Protein AF-B2BHR7-F1 (afdb_monomer_lite)

Structure (mmCIF, N/CA/C/O backbone):
data_AF-B2BHR7-F1
#
_entry.id   AF-B2BHR7-F1
#
loop_
_atom_site.group_PDB
_atom_site.id
_atom_site.type_symbol
_atom_site.label_atom_id
_atom_site.label_alt_id
_atom_site.label_comp_id
_atom_site.label_asym_id
_atom_site.label_entity_id
_atom_site.label_seq_id
_atom_site.pdbx_PDB_ins_code
_atom_site.Cartn_x
_atom_site.Cartn_y
_atom_site.Cartn_z
_atom_site.occupancy
_atom_site.B_iso_or_equiv
_atom_site.auth_seq_id
_atom_site.auth_comp_id
_atom_site.auth_asym_id
_atom_site.auth_atom_id
_atom_site.pdbx_PDB_model_num
ATOM 1 N N . LEU A 1 1 ? -4.087 -12.056 -9.861 1.00 47.03 1 LEU A N 1
ATOM 2 C CA . LEU A 1 1 ? -3.897 -12.159 -8.400 1.00 47.03 1 LEU A CA 1
ATOM 3 C C . LEU A 1 1 ? -4.297 -10.794 -7.827 1.00 47.03 1 LEU A C 1
ATOM 5 O O . LEU A 1 1 ? -3.464 -9.912 -7.871 1.00 47.03 1 LEU A O 1
ATOM 9 N N . ASP A 1 2 ? -5.519 -10.389 -7.489 1.00 55.88 2 ASP A N 1
ATOM 10 C CA . ASP A 1 2 ? -6.848 -10.962 -7.266 1.00 55.88 2 ASP A CA 1
ATOM 11 C C . ASP A 1 2 ? -7.857 -10.156 -8.099 1.00 55.88 2 ASP A C 1
ATOM 13 O O . ASP A 1 2 ? -8.160 -9.011 -7.776 1.00 55.88 2 ASP A O 1
ATOM 17 N N . VAL A 1 3 ? -8.343 -10.706 -9.213 1.00 59.25 3 VAL A N 1
ATOM 18 C CA . VAL A 1 3 ? -9.302 -9.987 -10.085 1.00 59.25 3 VAL A CA 1
ATOM 19 C C . VAL A 1 3 ? -10.708 -10.576 -9.979 1.00 59.25 3 VAL A C 1
ATOM 21 O O . VAL A 1 3 ? -11.684 -9.929 -10.350 1.00 59.25 3 VAL A O 1
ATOM 24 N N . ASN A 1 4 ? -10.809 -11.792 -9.442 1.00 68.88 4 ASN A N 1
ATOM 25 C CA . ASN A 1 4 ? -12.054 -12.533 -9.347 1.00 68.88 4 ASN A CA 1
ATOM 26 C C . ASN A 1 4 ? -12.596 -12.453 -7.916 1.00 68.88 4 ASN A C 1
ATOM 28 O O . ASN A 1 4 ? -11.807 -12.566 -6.974 1.00 68.88 4 ASN A O 1
ATOM 32 N N . PRO A 1 5 ? -13.917 -12.281 -7.740 1.00 75.25 5 PRO A N 1
ATOM 33 C CA . PRO A 1 5 ? -14.546 -12.370 -6.431 1.00 75.25 5 PRO A CA 1
ATOM 34 C C . PRO A 1 5 ? -14.225 -13.709 -5.768 1.00 75.25 5 PRO A C 1
ATOM 36 O O . PRO A 1 5 ? -14.160 -14.742 -6.440 1.00 75.25 5 PRO A O 1
ATOM 39 N N . ILE A 1 6 ? -14.049 -13.695 -4.449 1.00 81.25 6 ILE A N 1
ATOM 40 C CA . ILE A 1 6 ? -13.883 -14.934 -3.692 1.00 81.25 6 ILE A CA 1
ATOM 41 C C . ILE A 1 6 ? -15.196 -15.732 -3.746 1.00 81.25 6 ILE A C 1
ATOM 43 O O . ILE A 1 6 ? -16.275 -15.171 -3.556 1.00 81.25 6 ILE A O 1
ATOM 47 N N . VAL A 1 7 ? -15.114 -17.035 -4.017 1.00 83.44 7 VAL A N 1
ATOM 48 C CA . VAL A 1 7 ? -16.256 -17.957 -3.916 1.00 83.44 7 VAL A CA 1
ATOM 49 C C . VAL A 1 7 ? -16.060 -18.753 -2.634 1.00 83.44 7 VAL A C 1
ATOM 51 O O . VAL A 1 7 ? -15.109 -19.522 -2.523 1.00 83.44 7 VAL A O 1
ATOM 54 N N . THR A 1 8 ? -16.911 -18.517 -1.638 1.00 84.19 8 THR A N 1
ATOM 55 C CA . THR A 1 8 ? -16.802 -19.132 -0.311 1.00 84.19 8 THR A CA 1
ATOM 56 C C . THR A 1 8 ? -18.184 -19.340 0.295 1.00 84.19 8 THR A C 1
ATOM 58 O O . THR A 1 8 ? -19.060 -18.493 0.143 1.00 84.19 8 THR A O 1
ATOM 61 N N . GLU A 1 9 ? -18.366 -20.456 1.000 1.00 86.31 9 GLU A N 1
ATOM 62 C CA . GLU A 1 9 ? -19.568 -20.739 1.801 1.00 86.31 9 GLU A CA 1
ATOM 63 C C . GLU A 1 9 ? -19.462 -20.159 3.226 1.00 86.31 9 GLU A C 1
ATOM 65 O O . GLU A 1 9 ? -20.433 -20.149 3.981 1.00 86.31 9 GLU A O 1
ATOM 70 N N . ASN A 1 10 ? -18.282 -19.652 3.606 1.00 86.69 10 ASN A N 1
ATOM 71 C CA . ASN A 1 10 ? -18.055 -19.056 4.919 1.00 86.69 10 ASN A CA 1
ATOM 72 C C . ASN A 1 10 ? -18.768 -17.704 5.042 1.00 86.69 10 ASN A C 1
ATOM 74 O O . ASN A 1 10 ? -18.377 -16.725 4.407 1.00 86.69 10 ASN A O 1
ATOM 78 N N . TYR A 1 11 ? -19.763 -17.639 5.925 1.00 83.88 11 TYR A N 1
ATOM 79 C CA . TYR A 1 11 ? -20.589 -16.450 6.164 1.00 83.88 11 TYR A CA 1
ATOM 80 C C . TYR A 1 11 ? -19.830 -15.260 6.779 1.00 83.88 11 TYR A C 1
ATOM 82 O O . TYR A 1 11 ? -20.336 -14.143 6.784 1.00 83.88 11 TYR A O 1
ATOM 90 N N . ASN A 1 12 ? -18.630 -15.484 7.320 1.00 89.38 12 ASN A N 1
ATOM 91 C CA . ASN A 1 12 ? -17.793 -14.466 7.957 1.00 89.38 12 ASN A CA 1
ATOM 92 C C . ASN A 1 12 ? -16.709 -13.895 7.024 1.00 89.38 12 ASN A C 1
ATOM 94 O O . ASN A 1 12 ? -15.777 -13.246 7.497 1.00 89.38 12 ASN A O 1
ATOM 98 N N . ILE A 1 13 ? -16.807 -14.145 5.715 1.00 91.56 13 ILE A N 1
ATOM 99 C CA . ILE A 1 13 ? -15.904 -13.599 4.700 1.00 91.56 13 ILE A CA 1
ATOM 100 C C . ILE A 1 13 ? -16.726 -12.764 3.722 1.00 91.56 13 ILE A C 1
ATOM 102 O O . ILE A 1 13 ? -17.654 -13.266 3.095 1.00 91.56 13 ILE A O 1
ATOM 106 N N . VAL A 1 14 ? -16.350 -11.496 3.556 1.00 91.44 14 VAL A N 1
ATOM 107 C CA . VAL A 1 14 ? -16.999 -10.577 2.614 1.00 91.44 14 VAL A CA 1
ATOM 108 C C . VAL A 1 14 ? -15.952 -9.986 1.681 1.00 91.44 14 VAL A C 1
ATOM 110 O O . VAL A 1 14 ? -14.854 -9.624 2.104 1.00 91.44 14 VAL A O 1
ATOM 113 N N . TYR A 1 15 ? -16.292 -9.899 0.397 1.00 92.50 15 TYR A N 1
ATOM 114 C CA . TYR A 1 15 ? -15.437 -9.333 -0.639 1.00 92.50 15 TYR A CA 1
ATOM 115 C C . TYR A 1 15 ? -15.931 -7.948 -1.058 1.00 92.50 15 TYR A C 1
ATOM 117 O O . TYR A 1 15 ? -17.096 -7.773 -1.417 1.00 92.50 15 TYR A O 1
ATOM 125 N N . TYR A 1 16 ? -15.006 -6.991 -1.104 1.00 93.31 16 TYR A N 1
ATOM 126 C CA . TYR A 1 16 ? -15.237 -5.655 -1.641 1.00 93.31 16 TYR A CA 1
ATOM 127 C C . TYR A 1 16 ? -14.244 -5.405 -2.771 1.00 93.31 16 TYR A C 1
ATOM 129 O O . TYR A 1 16 ? -13.030 -5.415 -2.562 1.00 93.31 16 TYR A O 1
ATOM 137 N N . LYS A 1 17 ? -14.752 -5.175 -3.983 1.00 93.69 17 LY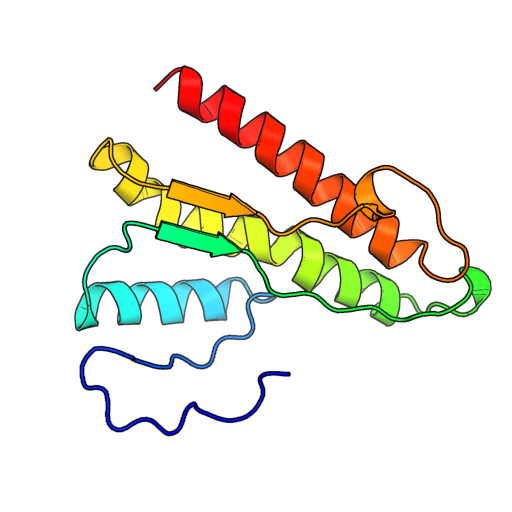S A N 1
ATOM 138 C CA . LYS A 1 17 ? -13.912 -4.771 -5.112 1.00 93.69 17 LYS A CA 1
ATOM 139 C C . LYS A 1 17 ? -13.381 -3.357 -4.861 1.00 93.69 17 LYS A C 1
ATOM 141 O O . LYS A 1 17 ? -14.181 -2.443 -4.688 1.00 93.69 17 LYS A O 1
ATOM 146 N N . CYS A 1 18 ? -12.060 -3.194 -4.872 1.00 95.31 18 CYS A N 1
ATOM 147 C CA . CYS A 1 18 ? -11.389 -1.919 -4.631 1.00 95.31 18 CYS A CA 1
ATOM 148 C C . CYS A 1 18 ? -10.062 -1.858 -5.394 1.00 95.31 18 CYS A C 1
ATOM 150 O O . CYS A 1 18 ? -9.190 -2.699 -5.166 1.00 95.31 18 CYS A O 1
ATOM 152 N N . ASP A 1 19 ? -9.865 -0.849 -6.242 1.00 96.50 19 ASP A N 1
ATOM 153 C CA . ASP A 1 19 ? -8.520 -0.450 -6.656 1.00 96.50 19 ASP A CA 1
ATOM 154 C C . ASP A 1 19 ? -7.909 0.452 -5.582 1.00 96.50 19 ASP A C 1
ATOM 156 O O . ASP A 1 19 ? -8.186 1.647 -5.501 1.00 96.50 19 ASP A O 1
ATOM 160 N N . VAL A 1 20 ? -7.060 -0.132 -4.738 1.00 97.31 20 VAL A N 1
ATOM 161 C CA . VAL A 1 20 ? -6.458 0.572 -3.598 1.00 97.31 20 VAL A CA 1
ATOM 162 C C . VAL A 1 20 ? -5.499 1.695 -3.996 1.00 97.31 20 VAL A C 1
ATOM 164 O O . VAL A 1 20 ? -5.120 2.481 -3.135 1.00 97.31 20 VAL A O 1
ATOM 167 N N . SER A 1 21 ? -5.109 1.806 -5.273 1.00 97.81 21 SER A N 1
ATOM 168 C CA . SER A 1 21 ? -4.323 2.958 -5.739 1.00 97.81 21 SER A CA 1
ATOM 169 C C . SER A 1 21 ? -5.134 4.244 -5.865 1.00 97.81 21 SER A C 1
ATOM 171 O O . SER A 1 21 ? -4.550 5.329 -5.921 1.00 97.81 21 SER A O 1
ATOM 173 N N . LYS A 1 22 ? -6.466 4.142 -5.873 1.00 98.25 22 LYS A N 1
ATOM 174 C CA . LYS A 1 22 ? -7.372 5.280 -5.998 1.00 98.25 22 LYS A CA 1
ATOM 175 C C . LYS A 1 22 ? -7.989 5.609 -4.651 1.00 98.25 22 LYS A C 1
ATOM 177 O O . LYS A 1 22 ? -8.701 4.795 -4.065 1.00 98.25 22 LYS A O 1
ATOM 182 N N . TRP A 1 23 ? -7.741 6.827 -4.184 1.00 98.19 23 TRP A N 1
ATOM 183 C CA . TRP A 1 23 ? -8.262 7.314 -2.910 1.00 98.19 23 TRP A CA 1
ATOM 184 C C . TRP A 1 23 ? -9.792 7.207 -2.835 1.00 98.19 23 TRP A C 1
ATOM 186 O O . TRP A 1 23 ? -10.333 6.733 -1.840 1.00 98.19 23 TRP A O 1
ATOM 196 N N . GLU A 1 24 ? -10.484 7.583 -3.908 1.00 98.44 24 GLU A N 1
ATOM 197 C CA . GLU A 1 24 ? -11.944 7.629 -3.966 1.00 98.44 24 GLU A CA 1
ATOM 198 C C . GLU A 1 24 ? -12.568 6.230 -3.848 1.00 98.44 24 GLU A C 1
ATOM 200 O O . GLU A 1 24 ? -13.605 6.067 -3.204 1.00 98.44 24 GLU A O 1
ATOM 205 N N . GLU A 1 25 ? -11.930 5.204 -4.426 1.00 98.31 25 GLU A N 1
ATOM 206 C CA . GLU A 1 25 ? -12.394 3.817 -4.294 1.00 98.31 25 GLU A CA 1
ATOM 207 C C . GLU A 1 25 ? -12.175 3.290 -2.868 1.00 98.31 25 GLU A C 1
ATOM 209 O O . GLU A 1 25 ? -13.073 2.658 -2.308 1.00 98.31 25 GLU A O 1
ATOM 214 N N . VAL A 1 26 ? -11.025 3.598 -2.252 1.00 98.62 26 VAL A N 1
ATOM 215 C CA . VAL A 1 26 ? -10.734 3.222 -0.857 1.00 98.62 26 VAL A CA 1
ATOM 216 C C . VAL A 1 26 ? -11.728 3.873 0.101 1.00 98.62 26 VAL A C 1
ATOM 218 O O . VAL A 1 26 ? -12.253 3.197 0.984 1.00 98.62 26 VAL A O 1
ATOM 221 N N . GLU A 1 27 ? -12.030 5.159 -0.082 1.00 98.38 27 GLU A N 1
ATOM 222 C CA . GLU A 1 27 ? -12.998 5.872 0.752 1.00 98.38 27 GLU A CA 1
ATOM 223 C C . GLU A 1 27 ? -14.411 5.276 0.616 1.00 98.38 27 GLU A C 1
ATOM 225 O O . GLU A 1 27 ? -15.093 5.036 1.615 1.00 98.38 27 GLU A O 1
ATOM 230 N N . ALA A 1 28 ? -14.849 4.982 -0.612 1.00 98.31 28 ALA A N 1
ATOM 231 C CA . ALA A 1 28 ? -16.157 4.379 -0.858 1.00 98.31 28 ALA A CA 1
ATOM 232 C C . ALA A 1 28 ? -16.278 2.980 -0.228 1.00 98.31 28 ALA A C 1
ATOM 234 O O . ALA A 1 28 ? -17.293 2.659 0.394 1.00 98.31 28 ALA A O 1
ATOM 235 N N . VAL A 1 29 ? -15.239 2.150 -0.354 1.00 98.06 29 VAL A N 1
ATOM 236 C CA . VAL A 1 29 ? -15.212 0.802 0.230 1.00 98.06 29 VAL A CA 1
ATOM 237 C C . VAL A 1 29 ? -15.108 0.850 1.752 1.00 98.06 29 VAL A C 1
ATOM 239 O O . VAL A 1 29 ? -15.764 0.056 2.422 1.00 98.06 29 VAL A O 1
ATOM 242 N N . GLN A 1 30 ? -14.365 1.802 2.319 1.00 98.31 30 GLN A N 1
ATOM 243 C CA . GLN A 1 30 ? -14.299 1.995 3.767 1.00 98.31 30 GLN A CA 1
ATOM 244 C C . GLN A 1 30 ? -15.676 2.268 4.370 1.00 98.31 30 GLN A C 1
ATOM 246 O O . GLN A 1 30 ? -16.019 1.643 5.375 1.00 98.31 30 GLN A O 1
ATOM 251 N N . LYS A 1 31 ? -16.461 3.169 3.764 1.00 98.44 31 LYS A N 1
ATOM 252 C CA . LYS A 1 31 ? -17.822 3.490 4.227 1.00 98.44 31 LYS A CA 1
ATOM 253 C C . LYS A 1 31 ? -18.685 2.232 4.282 1.00 98.44 31 LYS A C 1
ATOM 255 O O . LYS A 1 31 ? -19.233 1.914 5.331 1.00 98.44 31 LYS A O 1
ATOM 260 N N . ARG A 1 32 ? -18.680 1.456 3.196 1.00 98.12 32 ARG A N 1
ATOM 261 C CA . ARG A 1 32 ? -19.414 0.188 3.112 1.00 98.12 32 ARG A CA 1
ATOM 262 C C . ARG A 1 32 ? -18.963 -0.843 4.141 1.00 98.12 32 ARG A C 1
ATOM 264 O O . ARG A 1 32 ? -19.801 -1.427 4.811 1.00 98.12 32 ARG A O 1
ATOM 271 N N . ILE A 1 33 ? -17.654 -1.044 4.304 1.00 97.81 33 ILE A N 1
ATOM 272 C CA . ILE A 1 33 ? -17.121 -1.982 5.304 1.00 97.81 33 ILE A CA 1
ATOM 273 C C . ILE A 1 33 ? -17.593 -1.592 6.705 1.00 97.81 33 ILE A C 1
ATOM 275 O O . ILE A 1 33 ? -18.027 -2.455 7.459 1.00 97.81 33 ILE A O 1
ATOM 279 N N . VAL A 1 34 ? -17.531 -0.306 7.052 1.00 97.81 34 VAL A N 1
ATOM 280 C CA . VAL A 1 34 ? -17.947 0.163 8.380 1.00 97.81 34 VAL A CA 1
ATOM 281 C C . VAL A 1 34 ? -19.452 0.018 8.590 1.00 97.81 34 VAL A C 1
ATOM 283 O O . VAL A 1 34 ? -19.866 -0.386 9.672 1.00 97.81 34 VAL A O 1
ATOM 286 N N . GLU A 1 35 ? -20.262 0.301 7.573 1.00 97.56 35 GLU A N 1
ATOM 287 C CA . GLU A 1 35 ? -21.717 0.123 7.628 1.00 97.56 35 GLU A CA 1
ATOM 288 C C . GLU A 1 35 ? -22.123 -1.353 7.758 1.00 97.56 35 GLU A C 1
ATOM 290 O O . GLU A 1 35 ? -23.005 -1.681 8.548 1.00 97.56 35 GLU A O 1
ATOM 295 N N . GLU A 1 36 ? -21.480 -2.243 7.000 1.00 95.94 36 GLU A N 1
ATOM 296 C CA . GLU A 1 36 ? -21.858 -3.658 6.903 1.00 95.94 36 GLU A CA 1
ATOM 297 C C . GLU A 1 36 ? -21.229 -4.521 8.017 1.00 95.94 36 GLU A C 1
ATOM 299 O O . GLU A 1 36 ? -21.856 -5.467 8.493 1.00 95.94 36 GLU A O 1
ATOM 304 N N . LEU A 1 37 ? -19.995 -4.214 8.441 1.00 95.94 37 LEU A N 1
ATOM 305 C CA . LEU A 1 37 ? -19.178 -5.062 9.328 1.00 95.94 37 LEU A CA 1
ATOM 306 C C . LEU A 1 37 ? -18.639 -4.339 10.571 1.00 95.94 37 LEU A C 1
ATOM 308 O O . LEU A 1 37 ? -18.091 -4.985 11.466 1.00 95.94 37 LEU A O 1
ATOM 312 N N . GLY A 1 38 ? -18.775 -3.015 10.641 1.00 96.50 38 GLY A N 1
ATOM 313 C CA . GLY A 1 38 ? -18.137 -2.197 11.666 1.00 96.50 38 GLY A CA 1
ATOM 314 C C . GLY A 1 38 ? -16.665 -1.897 11.371 1.00 96.50 38 GLY A C 1
ATOM 315 O O . GLY A 1 38 ? -16.130 -2.152 10.289 1.00 96.50 38 GLY A O 1
ATOM 316 N N . HIS A 1 39 ? -15.990 -1.292 12.346 1.00 97.56 39 HIS A N 1
ATOM 317 C CA . HIS A 1 39 ? -14.613 -0.845 12.168 1.00 97.56 39 H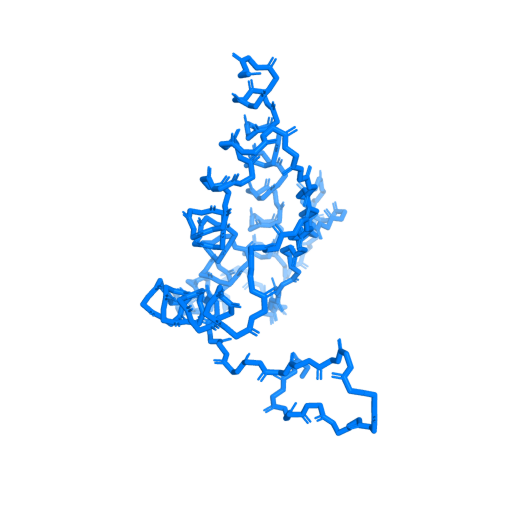IS A CA 1
ATOM 318 C C . HIS A 1 39 ? -13.612 -2.007 12.258 1.00 97.56 39 HIS A C 1
ATOM 320 O O . HIS A 1 39 ? -13.638 -2.757 13.237 1.00 97.56 39 HIS A O 1
ATOM 326 N N . PRO A 1 40 ? -12.688 -2.144 11.286 1.00 96.75 40 PRO A N 1
ATOM 327 C CA . PRO A 1 40 ? -11.652 -3.166 11.343 1.00 96.75 40 PRO A CA 1
ATOM 328 C C . PRO A 1 40 ? -10.741 -3.001 12.560 1.00 96.75 40 PRO A C 1
ATOM 330 O O . PRO A 1 40 ? -10.342 -1.892 12.910 1.00 96.75 40 PRO A O 1
ATOM 333 N N . THR A 1 41 ? -10.337 -4.122 13.151 1.00 97.81 41 THR A N 1
ATOM 334 C CA . THR A 1 41 ? -9.338 -4.170 14.232 1.00 97.81 41 THR A CA 1
ATOM 335 C C . THR A 1 41 ? -7.937 -4.508 13.725 1.00 97.81 41 THR A C 1
ATOM 337 O O . THR A 1 41 ? -6.952 -4.270 14.421 1.00 97.81 41 THR A O 1
ATOM 340 N N . ILE A 1 42 ? -7.821 -5.034 12.503 1.00 98.38 42 ILE A N 1
ATOM 341 C CA . ILE A 1 42 ? -6.551 -5.368 11.856 1.00 98.38 42 ILE A CA 1
ATOM 342 C C . ILE A 1 42 ? -6.584 -4.858 10.414 1.00 98.38 42 ILE A C 1
ATOM 344 O O . ILE A 1 42 ? -7.543 -5.108 9.687 1.00 98.38 42 ILE A O 1
ATOM 348 N N . ILE A 1 43 ? -5.521 -4.174 9.991 1.00 98.12 43 ILE A N 1
ATOM 349 C CA . ILE A 1 43 ? -5.280 -3.782 8.597 1.00 98.12 43 ILE A CA 1
ATOM 350 C C . ILE A 1 43 ? -4.055 -4.539 8.094 1.00 98.12 43 ILE A C 1
ATOM 352 O O . ILE A 1 43 ? -3.004 -4.498 8.728 1.00 98.12 43 ILE A O 1
ATOM 356 N N . THR A 1 44 ? -4.167 -5.171 6.925 1.00 98.38 44 THR A N 1
ATOM 357 C CA . THR A 1 44 ? -3.022 -5.763 6.217 1.00 98.38 44 THR A CA 1
ATOM 358 C C . THR A 1 44 ? -2.840 -5.079 4.867 1.00 98.38 44 THR A C 1
ATOM 360 O O . THR A 1 44 ? -3.531 -5.389 3.898 1.00 98.38 44 THR A O 1
ATOM 363 N N . ASN A 1 45 ? -1.893 -4.146 4.791 1.00 97.69 45 ASN A N 1
ATOM 364 C CA . ASN A 1 45 ? -1.521 -3.484 3.546 1.00 97.69 45 ASN A CA 1
ATOM 365 C C . ASN A 1 45 ? -0.605 -4.404 2.730 1.00 97.69 45 ASN A C 1
ATOM 367 O O . ASN A 1 45 ? 0.601 -4.464 2.983 1.00 97.69 45 ASN A O 1
ATOM 371 N N . ASN A 1 46 ? -1.196 -5.151 1.793 1.00 97.06 46 ASN A N 1
ATOM 372 C CA . ASN A 1 46 ? -0.506 -6.199 1.034 1.00 97.06 46 ASN A CA 1
ATOM 373 C C . ASN A 1 46 ? -0.365 -5.935 -0.472 1.00 97.06 46 ASN A C 1
ATOM 375 O O . ASN A 1 46 ? 0.569 -6.450 -1.083 1.00 97.06 46 ASN A O 1
ATOM 379 N N . ALA A 1 47 ? -1.292 -5.189 -1.080 1.00 94.69 47 ALA A N 1
ATOM 380 C CA . ALA A 1 47 ? -1.346 -5.034 -2.533 1.00 94.69 47 ALA A CA 1
ATOM 381 C C . ALA A 1 47 ? 0.020 -4.632 -3.122 1.00 94.69 47 ALA A C 1
ATOM 383 O O . ALA A 1 47 ? 0.718 -3.765 -2.596 1.00 94.69 47 ALA A O 1
ATOM 384 N N . GLY A 1 48 ? 0.411 -5.295 -4.211 1.00 95.69 48 GLY A N 1
ATOM 385 C CA . GLY A 1 48 ? 1.734 -5.129 -4.795 1.00 95.69 48 GLY A CA 1
ATOM 386 C C . GLY A 1 48 ? 1.774 -5.498 -6.272 1.00 95.69 48 GLY A C 1
ATOM 387 O O . GLY A 1 48 ? 1.161 -6.478 -6.688 1.00 95.69 48 GLY A O 1
ATOM 388 N N . VAL A 1 49 ? 2.517 -4.723 -7.057 1.00 96.69 49 VAL A N 1
ATOM 389 C CA . VAL A 1 49 ? 2.852 -4.999 -8.459 1.00 96.69 49 VAL A CA 1
ATOM 390 C C . VAL A 1 49 ? 4.355 -4.872 -8.675 1.00 96.69 49 VAL A C 1
ATOM 392 O O . VAL A 1 49 ? 5.032 -4.149 -7.945 1.00 96.69 49 VAL A O 1
ATOM 395 N N . VAL A 1 50 ? 4.877 -5.568 -9.682 1.00 96.00 50 VAL A N 1
ATOM 396 C CA . VAL A 1 50 ? 6.283 -5.519 -10.095 1.00 96.00 50 VAL A CA 1
ATOM 397 C C . VAL A 1 50 ? 6.352 -5.523 -11.619 1.00 96.00 50 VAL A C 1
ATOM 399 O O . VAL A 1 50 ? 5.630 -6.285 -12.258 1.00 96.00 50 VAL A O 1
ATOM 402 N N . GLN A 1 51 ? 7.206 -4.672 -12.187 1.00 96.56 51 GLN A N 1
ATOM 403 C CA . GLN A 1 51 ? 7.345 -4.529 -13.641 1.00 96.56 51 GLN A CA 1
ATOM 404 C C . GLN A 1 51 ? 8.431 -5.441 -14.213 1.00 96.56 51 GLN A C 1
ATOM 406 O O . GLN A 1 51 ? 8.261 -5.994 -15.295 1.00 96.56 51 GLN A O 1
ATOM 411 N N . GLY A 1 52 ? 9.538 -5.621 -13.481 1.00 96.75 52 GLY A N 1
ATOM 412 C CA . GLY A 1 52 ? 10.614 -6.535 -13.875 1.00 96.75 52 GLY A CA 1
ATOM 413 C C . GLY A 1 52 ? 11.413 -6.071 -15.097 1.00 96.75 52 GLY A C 1
ATOM 414 O O . GLY A 1 52 ? 11.806 -6.904 -15.907 1.00 96.75 52 GLY A O 1
ATOM 415 N N . LYS A 1 53 ? 11.622 -4.757 -15.261 1.00 98.00 53 LYS A N 1
ATOM 416 C CA . LYS A 1 53 ? 12.323 -4.152 -16.408 1.00 98.00 53 LYS A CA 1
ATOM 417 C C . LYS A 1 53 ? 13.592 -3.429 -15.965 1.00 98.00 53 LYS A C 1
ATOM 419 O O . LYS A 1 53 ? 13.682 -2.954 -14.831 1.00 98.00 53 LYS A O 1
ATOM 424 N N . LEU A 1 54 ? 14.572 -3.303 -16.863 1.00 98.31 54 LEU A N 1
ATOM 425 C CA . LEU A 1 54 ? 15.699 -2.392 -16.646 1.00 98.31 54 LEU A CA 1
ATOM 426 C C . LEU A 1 54 ? 15.191 -0.952 -16.522 1.00 98.31 54 LEU A C 1
ATOM 428 O O . LEU A 1 54 ? 14.162 -0.597 -17.088 1.00 98.31 54 LEU A O 1
ATOM 432 N N . LEU A 1 55 ? 15.948 -0.105 -15.821 1.00 98.12 55 LEU A N 1
ATOM 433 C CA . LEU A 1 55 ? 15.547 1.281 -15.567 1.00 98.12 55 LEU A CA 1
ATOM 434 C C . LEU A 1 55 ? 15.225 2.058 -16.853 1.00 98.12 55 LEU A C 1
ATOM 436 O O . LEU A 1 55 ? 14.270 2.823 -16.869 1.00 98.12 55 LEU A O 1
ATOM 440 N N . LEU A 1 56 ? 16.006 1.854 -17.918 1.00 98.38 56 LEU A N 1
ATOM 441 C CA . LEU A 1 56 ? 15.810 2.548 -19.197 1.00 98.38 56 LEU A CA 1
ATOM 442 C C . LEU A 1 56 ? 14.615 2.017 -20.005 1.00 98.38 56 LEU A C 1
ATOM 444 O O . LEU A 1 56 ? 14.155 2.706 -20.910 1.00 98.38 56 LEU A O 1
ATOM 448 N N . ASP A 1 57 ? 14.103 0.835 -19.659 1.00 98.50 57 ASP A N 1
ATOM 449 C CA . ASP A 1 57 ? 12.955 0.201 -20.317 1.00 98.50 57 ASP A CA 1
ATOM 450 C C . ASP A 1 57 ? 11.639 0.434 -19.551 1.00 98.50 57 ASP A C 1
ATOM 452 O O . ASP A 1 57 ? 10.563 0.047 -20.014 1.00 98.50 57 ASP A O 1
ATOM 456 N N . LEU A 1 58 ? 11.708 1.040 -18.359 1.00 98.38 58 LEU A N 1
ATOM 457 C CA . LEU A 1 58 ? 10.530 1.451 -17.604 1.00 98.38 58 LEU A CA 1
ATOM 458 C C . LEU A 1 58 ? 9.905 2.683 -18.256 1.00 98.38 58 LEU A C 1
ATOM 460 O O . LEU A 1 58 ? 10.543 3.725 -18.409 1.00 98.38 58 LEU A O 1
ATOM 464 N N . THR A 1 59 ? 8.622 2.581 -18.580 1.00 98.62 59 THR A N 1
ATOM 465 C CA . THR A 1 59 ? 7.831 3.750 -18.968 1.00 98.62 59 THR A CA 1
ATOM 466 C C . THR A 1 59 ? 7.498 4.601 -17.735 1.00 98.62 59 THR A C 1
ATOM 468 O O . THR A 1 59 ? 7.477 4.085 -16.610 1.00 98.62 59 THR A O 1
ATOM 471 N N . PRO A 1 60 ? 7.197 5.901 -17.900 1.00 98.62 60 PRO A N 1
ATOM 472 C CA . PRO A 1 60 ? 6.667 6.718 -16.809 1.00 98.62 60 PRO A CA 1
ATOM 473 C C . PRO A 1 60 ? 5.440 6.083 -16.135 1.00 98.62 60 PRO A C 1
ATOM 475 O O . PRO A 1 60 ? 5.307 6.125 -14.911 1.00 98.62 60 PRO A O 1
ATOM 478 N N . GLU A 1 61 ? 4.574 5.446 -16.922 1.00 98.50 61 GLU A N 1
ATOM 479 C CA . GLU A 1 61 ? 3.375 4.755 -16.455 1.00 98.50 61 GLU A CA 1
ATOM 480 C C . GLU A 1 61 ? 3.714 3.525 -15.609 1.00 98.50 61 GLU A C 1
ATOM 482 O O . GLU A 1 61 ? 3.070 3.311 -14.584 1.00 98.50 61 GLU A O 1
ATOM 487 N N . ASP A 1 62 ? 4.741 2.754 -15.983 1.00 98.38 62 ASP A N 1
ATOM 488 C CA . ASP A 1 62 ? 5.220 1.607 -15.202 1.00 98.38 62 ASP A CA 1
ATOM 489 C C . ASP A 1 62 ? 5.659 2.049 -13.801 1.00 98.38 62 ASP A C 1
ATOM 491 O O . ASP A 1 62 ? 5.196 1.503 -12.795 1.00 98.38 62 ASP A O 1
ATOM 495 N N . VAL A 1 63 ? 6.510 3.083 -13.736 1.00 98.62 63 VAL A N 1
ATOM 496 C CA . VAL A 1 63 ? 7.019 3.632 -12.470 1.00 98.62 63 VAL A CA 1
ATOM 497 C C . VAL A 1 63 ? 5.867 4.163 -11.628 1.00 98.62 63 VAL A C 1
ATOM 499 O O . VAL A 1 63 ? 5.746 3.814 -10.450 1.00 98.62 63 VAL A O 1
ATOM 502 N N . LYS A 1 64 ? 4.985 4.970 -12.231 1.00 98.50 64 LYS A N 1
ATOM 503 C CA . LYS A 1 64 ? 3.822 5.528 -11.539 1.00 98.50 64 LYS A CA 1
ATOM 504 C C . LYS A 1 64 ? 2.943 4.412 -10.984 1.00 98.50 64 LYS A C 1
ATOM 506 O O . LYS A 1 64 ? 2.610 4.433 -9.804 1.00 98.50 64 LYS A O 1
ATOM 511 N N . ARG A 1 65 ? 2.627 3.399 -11.795 1.00 98.25 65 ARG A N 1
ATOM 512 C CA . ARG A 1 65 ? 1.761 2.282 -11.407 1.00 98.25 65 ARG A CA 1
ATOM 513 C C . ARG A 1 65 ? 2.336 1.469 -10.249 1.00 98.25 65 ARG A C 1
ATOM 515 O O . ARG A 1 65 ? 1.561 0.989 -9.415 1.00 98.25 65 ARG A O 1
ATOM 522 N N . THR A 1 66 ? 3.659 1.313 -10.199 1.00 98.56 66 THR A N 1
ATOM 523 C CA . THR A 1 66 ? 4.356 0.650 -9.094 1.00 98.56 66 THR A CA 1
ATOM 524 C C . THR A 1 66 ? 4.219 1.449 -7.803 1.00 98.56 66 THR A C 1
ATOM 526 O O . THR A 1 66 ? 3.798 0.890 -6.795 1.00 98.56 66 THR A O 1
ATOM 529 N N . PHE A 1 67 ? 4.485 2.757 -7.816 1.00 98.75 67 PHE A N 1
ATOM 530 C CA . PHE A 1 67 ? 4.344 3.593 -6.616 1.00 98.75 67 PHE A CA 1
ATOM 531 C C . PHE A 1 67 ? 2.889 3.777 -6.173 1.00 98.75 67 PHE A C 1
ATOM 533 O O . PHE A 1 67 ? 2.603 3.747 -4.977 1.00 98.75 67 PHE A O 1
ATOM 540 N N . ASP A 1 68 ? 1.967 3.920 -7.120 1.00 98.62 68 ASP A N 1
ATOM 541 C CA . ASP A 1 68 ? 0.537 4.066 -6.863 1.00 98.62 68 ASP A CA 1
ATOM 542 C C . ASP A 1 68 ? -0.003 2.898 -6.016 1.00 98.62 68 ASP A C 1
ATOM 544 O O . ASP A 1 68 ? -0.684 3.120 -5.014 1.00 98.62 68 ASP A O 1
ATOM 548 N N . VAL A 1 69 ? 0.335 1.650 -6.368 1.00 98.38 69 VAL A N 1
ATOM 549 C CA . VAL A 1 69 ? -0.124 0.473 -5.605 1.00 98.38 69 VAL A CA 1
ATOM 550 C C . VAL A 1 69 ? 0.791 0.102 -4.454 1.00 98.38 69 VAL A C 1
ATOM 552 O O . VAL A 1 69 ? 0.295 -0.195 -3.375 1.00 98.38 69 VAL A O 1
ATOM 555 N N . ASN A 1 70 ? 2.105 0.102 -4.643 1.00 98.56 70 ASN A N 1
ATOM 556 C CA . ASN A 1 70 ? 2.999 -0.419 -3.611 1.00 98.56 70 ASN A CA 1
ATOM 557 C C . ASN A 1 70 ? 3.232 0.584 -2.482 1.00 98.56 70 ASN A C 1
ATOM 559 O O . ASN A 1 70 ? 3.667 0.164 -1.415 1.00 98.56 70 ASN A O 1
ATOM 563 N N . THR A 1 71 ? 2.980 1.878 -2.719 1.00 98.56 71 THR A N 1
ATOM 564 C CA . THR A 1 71 ? 3.280 2.960 -1.775 1.00 98.56 71 THR A CA 1
ATOM 565 C C . THR A 1 71 ? 2.037 3.778 -1.441 1.00 98.56 71 THR A C 1
ATOM 567 O O . THR A 1 71 ? 1.618 3.792 -0.285 1.00 98.56 71 THR A O 1
ATOM 570 N N . LEU A 1 72 ? 1.417 4.451 -2.419 1.00 98.75 72 LEU A N 1
ATOM 571 C CA . LEU A 1 72 ? 0.307 5.378 -2.149 1.00 98.75 72 LEU A CA 1
ATOM 572 C C . LEU A 1 72 ? -0.926 4.667 -1.586 1.00 98.75 72 LEU A C 1
ATOM 574 O O . LEU A 1 72 ? -1.539 5.178 -0.651 1.00 98.75 72 LEU A O 1
ATOM 578 N N . ALA A 1 73 ? -1.219 3.451 -2.049 1.00 98.69 73 ALA A N 1
ATOM 579 C CA . ALA A 1 73 ? -2.294 2.636 -1.489 1.00 98.69 73 ALA A CA 1
ATOM 580 C C . ALA A 1 73 ? -2.195 2.460 0.035 1.00 98.69 73 ALA A C 1
ATOM 582 O O . ALA A 1 73 ? -3.212 2.485 0.726 1.00 98.69 73 ALA A O 1
ATOM 583 N N . HIS A 1 74 ? -0.980 2.343 0.584 1.00 98.69 74 HIS A N 1
ATOM 584 C CA . HIS A 1 74 ? -0.789 2.218 2.030 1.00 98.69 74 HIS A CA 1
ATOM 585 C C . HIS A 1 74 ? -1.227 3.501 2.747 1.00 98.69 74 HIS A C 1
ATOM 587 O O . HIS A 1 74 ? -1.900 3.422 3.772 1.00 98.69 74 HIS A O 1
ATOM 593 N N . PHE A 1 75 ? -0.915 4.682 2.200 1.00 98.75 75 PHE A N 1
ATOM 594 C CA . PHE A 1 75 ? -1.395 5.953 2.753 1.00 98.75 75 PHE A CA 1
ATOM 595 C C . PHE A 1 75 ? -2.920 6.046 2.715 1.00 98.75 75 PHE A C 1
ATOM 597 O O . PHE A 1 75 ? -3.519 6.491 3.691 1.00 98.75 75 PHE A O 1
ATOM 604 N N . TRP A 1 76 ? -3.547 5.621 1.618 1.00 98.75 76 TRP A N 1
ATOM 605 C CA . TRP A 1 76 ? -5.001 5.672 1.459 1.00 98.75 76 TRP A CA 1
ATOM 606 C C . TRP A 1 76 ? -5.713 4.776 2.463 1.00 98.75 76 TRP A C 1
ATOM 608 O O . TRP A 1 76 ? -6.570 5.248 3.206 1.00 98.75 76 TRP A O 1
ATOM 618 N N . VAL A 1 77 ? -5.305 3.512 2.567 1.00 98.69 77 VAL A N 1
ATOM 619 C CA . VAL A 1 77 ? -5.897 2.581 3.534 1.00 98.69 77 VAL A CA 1
ATOM 620 C C . VAL A 1 77 ? -5.668 3.073 4.966 1.00 98.69 77 VAL A C 1
ATOM 622 O O . VAL A 1 77 ? -6.600 3.101 5.768 1.00 98.69 77 VAL A O 1
ATOM 625 N N . LEU A 1 78 ? -4.462 3.543 5.299 1.00 98.62 78 LEU A N 1
ATOM 626 C CA . LEU A 1 78 ? -4.192 4.093 6.629 1.00 98.62 78 LEU A CA 1
ATOM 627 C C . LEU A 1 78 ? -5.065 5.313 6.927 1.00 98.62 78 LEU A C 1
ATOM 629 O O . LEU A 1 78 ? -5.706 5.350 7.971 1.00 98.62 78 LEU A O 1
ATOM 633 N N . LYS A 1 79 ? -5.160 6.284 6.014 1.00 98.44 79 LYS A N 1
ATOM 634 C CA . LYS A 1 79 ? -6.018 7.461 6.211 1.00 98.44 79 LYS A CA 1
ATOM 635 C C . LYS A 1 79 ? -7.490 7.098 6.395 1.00 98.44 79 LYS A C 1
ATOM 637 O O . LYS A 1 79 ? -8.165 7.758 7.179 1.00 98.44 79 LYS A O 1
ATOM 642 N N . ALA A 1 80 ? -7.967 6.072 5.697 1.00 98.44 80 ALA A N 1
ATOM 643 C CA . ALA A 1 80 ? -9.361 5.656 5.746 1.00 98.44 80 ALA A CA 1
ATOM 644 C C . ALA A 1 80 ? -9.723 4.925 7.054 1.00 98.44 80 ALA A C 1
ATOM 646 O O . ALA A 1 80 ? -10.791 5.165 7.612 1.00 98.44 80 ALA A O 1
ATOM 647 N N . PHE A 1 81 ? -8.847 4.056 7.570 1.00 98.38 81 PHE A N 1
ATOM 648 C CA . PHE A 1 81 ? -9.205 3.142 8.667 1.00 98.38 81 PHE A CA 1
ATOM 649 C C . PHE A 1 81 ? -8.506 3.424 10.006 1.00 98.38 81 PHE A C 1
ATOM 651 O O . PHE A 1 81 ? -9.061 3.119 11.062 1.00 98.38 81 PHE A O 1
ATOM 658 N N . LEU A 1 82 ? -7.315 4.030 9.999 1.00 98.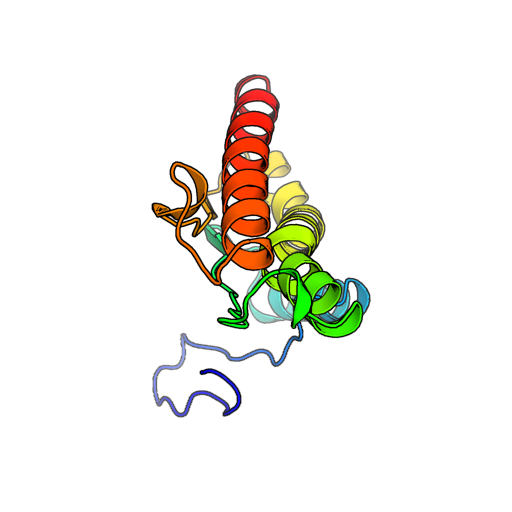06 82 LEU A N 1
ATOM 659 C CA . LEU A 1 82 ? -6.545 4.298 11.219 1.00 98.06 82 LEU A CA 1
ATOM 660 C C . LEU A 1 82 ? -7.235 5.242 12.230 1.00 98.06 82 LEU A C 1
ATOM 662 O O . LEU A 1 82 ? -7.051 5.017 13.429 1.00 98.06 82 LEU A O 1
ATOM 666 N N . PRO A 1 83 ? -8.018 6.273 11.831 1.00 97.62 83 PRO A N 1
ATOM 667 C CA . PRO A 1 83 ? -8.601 7.210 12.795 1.00 97.62 83 PRO A CA 1
ATOM 668 C C . PRO A 1 83 ? -9.437 6.542 13.892 1.00 97.62 83 PRO A C 1
ATOM 670 O O . PRO A 1 83 ? -9.309 6.908 15.062 1.00 97.62 83 PRO A O 1
ATOM 673 N N . GLU A 1 84 ? -10.247 5.534 13.549 1.00 98.00 84 GLU A N 1
ATOM 674 C CA . GLU A 1 84 ? -11.052 4.840 14.557 1.00 98.00 84 GLU A CA 1
ATOM 675 C C . GLU A 1 84 ? -10.192 3.937 15.448 1.00 98.00 84 GLU A C 1
ATOM 677 O O . GLU A 1 84 ? -10.411 3.906 16.655 1.00 98.00 84 GLU A O 1
ATOM 682 N N . MET A 1 85 ? -9.164 3.273 14.907 1.00 97.69 85 MET A N 1
ATOM 683 C CA . MET A 1 85 ? -8.231 2.479 15.724 1.00 97.69 85 MET A CA 1
ATOM 684 C C . MET A 1 85 ? -7.556 3.334 16.805 1.00 97.69 85 MET A C 1
ATOM 686 O O . MET A 1 85 ? -7.443 2.916 17.958 1.00 97.69 85 MET A O 1
ATOM 690 N N . ILE A 1 86 ? -7.157 4.564 16.452 1.00 97.50 86 ILE A N 1
ATOM 691 C CA . ILE A 1 86 ? -6.597 5.535 17.404 1.00 97.50 86 ILE A CA 1
ATOM 69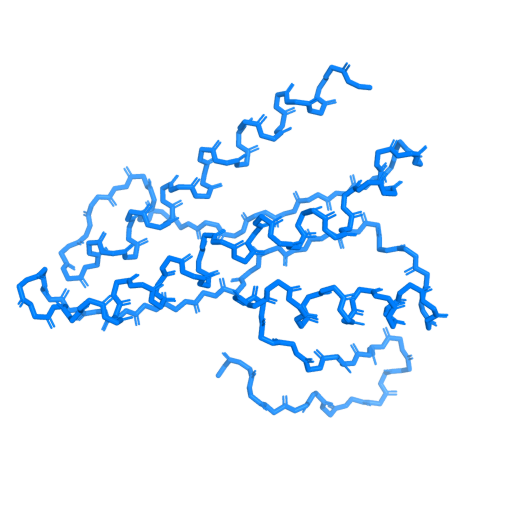2 C C . ILE A 1 86 ? -7.642 5.911 18.459 1.00 97.50 86 ILE A C 1
ATOM 694 O O . ILE A 1 86 ? -7.346 5.883 19.652 1.00 97.50 86 ILE A O 1
ATOM 698 N N . LYS A 1 87 ? -8.869 6.238 18.036 1.00 97.12 87 LYS A N 1
ATOM 699 C CA . LYS A 1 87 ? -9.963 6.615 18.941 1.00 97.12 87 LYS A CA 1
ATOM 700 C C . LYS A 1 87 ? -10.314 5.500 19.930 1.00 97.12 87 LYS A C 1
ATOM 702 O O . LYS A 1 87 ? -10.545 5.784 21.101 1.00 97.12 87 LYS A O 1
ATOM 707 N N . GLN A 1 88 ? -10.307 4.249 19.477 1.00 96.19 88 GLN A N 1
ATOM 708 C CA . GLN A 1 88 ? -10.579 3.067 20.300 1.00 96.19 88 GLN A CA 1
ATOM 709 C C . GLN A 1 88 ? -9.366 2.609 21.122 1.00 96.19 88 GLN A C 1
ATOM 711 O O . GLN A 1 88 ? -9.497 1.720 21.960 1.00 96.19 88 GLN A O 1
ATOM 716 N N . ARG A 1 89 ? -8.181 3.195 20.889 1.00 95.12 89 ARG A N 1
ATOM 717 C CA . ARG A 1 89 ? -6.896 2.760 21.465 1.00 95.12 89 ARG A CA 1
ATOM 718 C C . ARG A 1 89 ? -6.631 1.263 21.251 1.00 95.12 89 ARG A C 1
ATOM 720 O O . ARG A 1 89 ? -6.032 0.602 22.098 1.00 95.12 89 ARG A O 1
ATOM 727 N N . ALA A 1 90 ? -7.097 0.729 20.125 1.00 95.56 90 ALA A N 1
ATOM 728 C CA . ALA A 1 90 ? -7.020 -0.685 19.796 1.00 95.56 90 ALA A CA 1
ATOM 729 C C . ALA A 1 90 ? -6.936 -0.868 18.279 1.00 95.56 90 ALA A C 1
ATOM 731 O O . ALA A 1 90 ? -7.736 -0.317 17.525 1.00 95.56 90 ALA A O 1
ATOM 732 N N . GLY A 1 91 ? -5.973 -1.667 17.832 1.00 96.56 91 GLY A N 1
ATOM 733 C CA . GLY A 1 91 ? -5.815 -2.009 16.424 1.00 96.56 91 GLY A CA 1
ATOM 734 C C . GLY A 1 91 ? -4.422 -2.539 16.117 1.00 96.56 91 GLY A C 1
ATOM 735 O O . GLY A 1 91 ? -3.493 -2.333 16.894 1.00 96.56 91 GLY A O 1
ATOM 736 N N . HIS A 1 92 ? -4.281 -3.237 14.994 1.00 98.06 92 HIS A N 1
ATOM 737 C CA . HIS A 1 92 ? -2.991 -3.697 14.482 1.00 98.06 92 HIS A CA 1
ATOM 738 C C . HIS A 1 92 ? -2.859 -3.349 12.999 1.00 98.06 92 HIS A C 1
ATOM 740 O O . HIS A 1 92 ? -3.764 -3.601 12.205 1.00 98.06 92 HIS A O 1
ATOM 746 N N . VAL A 1 93 ? -1.709 -2.796 12.618 1.00 98.38 93 VAL A N 1
ATOM 747 C CA . VAL A 1 93 ? -1.371 -2.489 11.226 1.00 98.38 93 VAL A CA 1
ATOM 748 C C . VAL A 1 93 ? -0.215 -3.381 10.800 1.00 98.38 93 VAL A C 1
ATOM 750 O O . VAL A 1 93 ? 0.841 -3.374 11.425 1.00 98.38 93 VAL A O 1
ATOM 753 N N . ILE A 1 94 ? -0.402 -4.110 9.706 1.00 98.62 94 ILE A N 1
ATOM 754 C CA . ILE A 1 94 ? 0.615 -4.947 9.074 1.00 98.62 94 ILE A CA 1
ATOM 755 C C . ILE A 1 94 ? 0.926 -4.344 7.703 1.00 98.62 94 ILE A C 1
ATOM 757 O O . ILE A 1 94 ? 0.039 -4.193 6.863 1.00 98.62 94 ILE A O 1
ATOM 761 N N . THR A 1 95 ? 2.193 -4.004 7.469 1.00 98.38 95 THR A N 1
ATOM 762 C CA . THR A 1 95 ? 2.688 -3.514 6.175 1.00 98.38 95 THR A CA 1
ATOM 763 C C . THR A 1 95 ? 3.520 -4.599 5.506 1.00 98.38 95 THR A C 1
ATOM 765 O O . THR A 1 95 ? 4.559 -4.996 6.031 1.00 98.38 95 THR A O 1
ATOM 768 N N . VAL A 1 96 ? 3.104 -5.050 4.321 1.00 98.00 96 VAL A N 1
ATOM 769 C CA . VAL A 1 96 ? 3.865 -6.027 3.534 1.00 98.00 96 VAL A CA 1
ATOM 770 C C . VAL A 1 96 ? 4.864 -5.302 2.629 1.00 98.00 96 VAL A C 1
ATOM 772 O O . VAL A 1 96 ? 4.547 -4.817 1.536 1.00 98.00 96 VAL A O 1
ATOM 775 N N . ALA A 1 97 ? 6.103 -5.222 3.108 1.00 96.12 97 ALA A N 1
ATOM 776 C CA . ALA A 1 97 ? 7.239 -4.714 2.348 1.00 96.12 97 ALA A CA 1
ATOM 777 C C . ALA A 1 97 ? 7.905 -5.837 1.518 1.00 96.12 97 ALA A C 1
ATOM 779 O O . ALA A 1 97 ? 7.235 -6.716 0.977 1.00 96.12 97 ALA A O 1
ATOM 780 N N . SER A 1 98 ? 9.230 -5.796 1.375 1.00 95.19 98 SER A N 1
ATOM 781 C CA . SER A 1 98 ? 10.036 -6.873 0.799 1.00 95.19 98 SER A C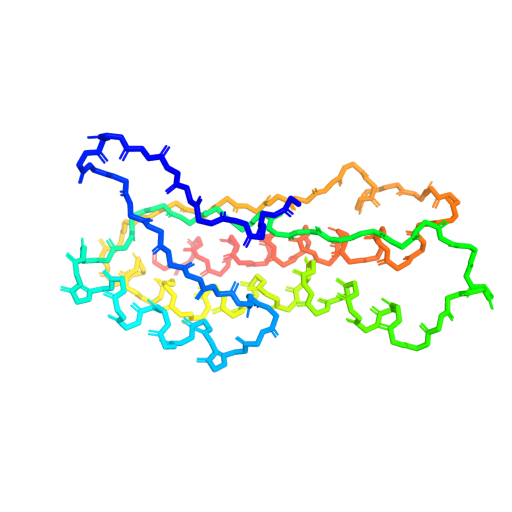A 1
ATOM 782 C C . SER A 1 98 ? 11.475 -6.769 1.298 1.00 95.19 98 SER A C 1
ATOM 784 O O . SER A 1 98 ? 11.923 -5.676 1.644 1.00 95.19 98 SER A O 1
ATOM 786 N N . VAL A 1 99 ? 12.232 -7.872 1.250 1.00 94.94 99 VAL A N 1
ATOM 787 C CA . VAL A 1 99 ? 13.697 -7.839 1.416 1.00 94.94 99 VAL A CA 1
ATOM 788 C C . VAL A 1 99 ? 14.343 -6.861 0.431 1.00 94.94 99 VAL A C 1
ATOM 790 O O . VAL A 1 99 ? 15.312 -6.189 0.765 1.00 94.94 99 VAL A O 1
ATOM 793 N N . THR A 1 100 ? 13.752 -6.693 -0.753 1.00 93.19 100 THR A N 1
ATOM 794 C CA . THR A 1 100 ? 14.241 -5.766 -1.779 1.00 93.19 100 THR A CA 1
ATOM 795 C C . THR A 1 100 ? 13.982 -4.290 -1.451 1.00 93.19 100 THR A C 1
ATOM 797 O O . THR A 1 100 ? 14.440 -3.409 -2.167 1.00 93.19 100 THR A O 1
ATOM 800 N N . GLY A 1 101 ? 13.268 -3.997 -0.358 1.00 93.69 101 GLY A N 1
ATOM 801 C CA . GLY A 1 101 ? 13.236 -2.658 0.230 1.00 93.69 101 GLY A CA 1
ATOM 802 C C . GLY A 1 101 ? 14.499 -2.323 1.034 1.00 93.69 101 GLY A C 1
ATOM 803 O O . GLY A 1 101 ? 14.711 -1.164 1.366 1.00 93.69 101 GLY A O 1
ATOM 804 N N . LEU A 1 102 ? 15.335 -3.321 1.345 1.00 96.44 102 LEU A N 1
ATOM 805 C CA . LEU A 1 102 ? 16.591 -3.169 2.090 1.00 96.44 102 LEU A CA 1
ATOM 806 C C . LEU A 1 102 ? 17.832 -3.347 1.204 1.00 96.44 102 LEU A C 1
ATOM 808 O O . LEU A 1 102 ? 18.911 -2.877 1.554 1.00 96.44 102 LEU A O 1
ATOM 812 N N . ILE A 1 103 ? 17.691 -4.037 0.069 1.00 95.62 103 ILE A N 1
ATOM 813 C CA . ILE A 1 103 ? 18.782 -4.328 -0.868 1.00 95.62 103 ILE A CA 1
ATOM 814 C C . ILE A 1 103 ? 18.366 -4.040 -2.311 1.00 95.62 103 ILE A C 1
ATOM 816 O O . ILE A 1 103 ? 17.195 -4.145 -2.667 1.00 95.62 103 ILE A O 1
ATOM 820 N N . GLY A 1 104 ? 19.340 -3.731 -3.167 1.00 94.88 104 GLY A N 1
ATOM 821 C CA . GLY A 1 104 ? 19.112 -3.547 -4.598 1.00 94.88 104 GLY A CA 1
ATOM 822 C C . GLY A 1 104 ? 19.150 -4.863 -5.377 1.00 94.88 104 GLY A C 1
ATOM 823 O O . GLY A 1 104 ? 20.094 -5.638 -5.251 1.00 94.88 104 GLY A O 1
ATOM 824 N N . ILE A 1 105 ? 18.152 -5.074 -6.235 1.00 95.75 105 ILE A N 1
ATOM 825 C CA . ILE A 1 105 ? 18.106 -6.134 -7.252 1.00 95.75 105 ILE A CA 1
ATOM 826 C C . ILE A 1 105 ? 17.933 -5.488 -8.633 1.00 95.75 105 ILE A C 1
ATOM 828 O O . ILE A 1 105 ? 17.102 -4.590 -8.802 1.00 95.75 105 ILE A O 1
ATOM 832 N N . ALA A 1 106 ? 18.726 -5.925 -9.616 1.00 96.94 106 ALA A N 1
ATOM 833 C CA . ALA A 1 106 ? 18.624 -5.453 -10.997 1.00 96.94 106 ALA A CA 1
ATOM 834 C C . ALA A 1 106 ? 17.227 -5.732 -11.586 1.00 96.94 106 ALA A C 1
ATOM 836 O O . ALA A 1 106 ? 16.581 -6.706 -11.216 1.00 96.94 106 ALA A O 1
ATOM 837 N N . GLN A 1 107 ? 16.782 -4.885 -12.520 1.00 97.38 107 GLN A N 1
ATOM 838 C CA . GLN A 1 107 ? 15.453 -4.948 -13.160 1.00 97.38 107 GLN A CA 1
ATOM 839 C C . GLN A 1 107 ? 14.251 -4.706 -12.221 1.00 97.38 107 GLN A C 1
ATOM 841 O O . GLN A 1 107 ? 13.112 -5.026 -12.550 1.00 97.38 107 GLN A O 1
ATOM 846 N N . MET A 1 108 ? 14.495 -4.152 -11.030 1.00 97.38 108 MET A N 1
ATOM 847 C CA . MET A 1 108 ? 13.465 -3.903 -10.014 1.00 97.38 108 MET A CA 1
ATOM 848 C C . MET A 1 108 ? 13.621 -2.516 -9.380 1.00 97.38 108 MET A C 1
ATOM 850 O O . MET A 1 108 ? 13.330 -2.333 -8.204 1.00 97.38 108 MET A O 1
ATOM 854 N N . THR A 1 109 ? 14.145 -1.531 -10.111 1.00 97.94 109 THR A N 1
ATOM 855 C CA . THR A 1 109 ? 14.477 -0.210 -9.548 1.00 97.94 109 THR A CA 1
ATOM 856 C C . THR A 1 109 ? 13.259 0.521 -8.983 1.00 97.94 109 THR A C 1
ATOM 858 O O . THR A 1 109 ? 13.328 1.056 -7.880 1.00 97.94 109 THR A O 1
ATOM 861 N N . ASP A 1 110 ? 12.137 0.495 -9.700 1.00 98.19 110 ASP A N 1
ATOM 862 C CA . ASP A 1 110 ? 10.847 1.030 -9.258 1.00 98.19 110 ASP A CA 1
ATOM 863 C C . ASP A 1 110 ? 10.291 0.246 -8.059 1.00 98.19 110 ASP A C 1
ATOM 865 O O . ASP A 1 110 ? 9.892 0.831 -7.050 1.00 98.19 110 ASP A O 1
ATOM 869 N N . TYR A 1 111 ? 10.323 -1.087 -8.132 1.00 98.31 111 TYR A N 1
ATOM 870 C CA . TYR A 1 111 ? 9.803 -1.960 -7.085 1.00 98.31 111 TYR A CA 1
ATOM 871 C C . TYR A 1 111 ? 10.588 -1.823 -5.777 1.00 98.31 111 TYR A C 1
ATOM 873 O O . TYR A 1 111 ? 9.986 -1.590 -4.729 1.00 98.31 111 TYR A O 1
ATOM 881 N N . ASN A 1 112 ? 11.918 -1.907 -5.828 1.00 98.25 112 ASN A N 1
ATOM 882 C CA . ASN A 1 112 ? 12.796 -1.788 -4.662 1.00 98.25 112 ASN A CA 1
ATOM 883 C C . ASN A 1 112 ? 12.611 -0.428 -3.986 1.00 98.25 112 ASN A C 1
ATOM 885 O O . ASN A 1 112 ? 12.422 -0.371 -2.773 1.00 98.25 112 ASN A O 1
ATOM 889 N N . ALA A 1 113 ? 12.567 0.654 -4.773 1.00 98.38 113 ALA A N 1
ATOM 890 C CA . ALA A 1 113 ? 12.307 1.993 -4.253 1.00 98.38 113 ALA A CA 1
ATOM 891 C C . ALA A 1 113 ? 10.925 2.086 -3.580 1.00 98.38 113 ALA A C 1
ATOM 893 O O . ALA A 1 113 ? 10.814 2.613 -2.473 1.00 98.38 113 ALA A O 1
ATOM 894 N N . SER A 1 114 ? 9.881 1.512 -4.190 1.00 98.56 114 SER A N 1
ATOM 895 C CA . SER A 1 114 ? 8.537 1.488 -3.597 1.00 98.56 114 SER A CA 1
ATOM 896 C C . SER A 1 114 ? 8.478 0.691 -2.284 1.00 98.56 114 SER A C 1
ATOM 898 O O . SER A 1 114 ? 7.859 1.125 -1.313 1.00 98.56 114 SER A O 1
ATOM 900 N N . LYS A 1 115 ? 9.181 -0.448 -2.204 1.00 98.31 115 LYS A N 1
ATOM 901 C CA . LYS A 1 115 ? 9.214 -1.282 -0.997 1.00 98.31 115 LYS A CA 1
ATOM 902 C C . LYS A 1 115 ? 10.075 -0.678 0.109 1.00 98.31 115 LYS A C 1
ATOM 904 O O . LYS A 1 115 ? 9.710 -0.810 1.274 1.00 98.31 115 LYS A O 1
ATOM 909 N N . ALA A 1 116 ? 11.140 0.046 -0.232 1.00 98.56 116 ALA A N 1
ATOM 910 C CA . ALA A 1 116 ? 11.890 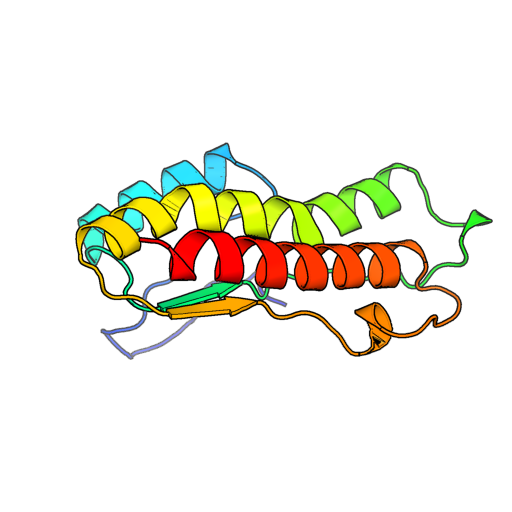0.860 0.723 1.00 98.56 116 ALA A CA 1
ATOM 911 C C . ALA A 1 116 ? 11.018 1.986 1.310 1.00 98.56 116 ALA A C 1
ATOM 913 O O . ALA A 1 116 ? 11.030 2.216 2.521 1.00 98.56 116 ALA A O 1
ATOM 914 N N . ALA A 1 117 ? 10.197 2.638 0.477 1.00 98.62 117 ALA A N 1
ATOM 915 C CA . ALA A 1 117 ? 9.304 3.706 0.921 1.00 98.62 117 ALA A CA 1
ATOM 916 C C . ALA A 1 117 ? 8.313 3.230 1.997 1.00 98.62 117 ALA A C 1
ATOM 918 O O . ALA A 1 117 ? 8.143 3.908 3.010 1.00 98.62 117 ALA A O 1
ATOM 919 N N . VAL A 1 118 ? 7.699 2.050 1.835 1.00 98.50 118 VAL A N 1
ATOM 920 C CA . VAL A 1 118 ? 6.744 1.545 2.839 1.00 98.50 118 VAL A CA 1
ATOM 921 C C . VAL A 1 118 ? 7.393 1.044 4.132 1.00 98.50 118 VAL A C 1
ATOM 923 O O . VAL A 1 118 ? 6.721 1.036 5.163 1.00 98.50 118 VAL A O 1
ATOM 926 N N . ILE A 1 119 ? 8.682 0.679 4.115 1.00 98.62 119 ILE A N 1
ATOM 927 C CA . ILE A 1 119 ? 9.447 0.396 5.343 1.00 98.62 119 ILE A CA 1
ATOM 928 C C . ILE A 1 119 ? 9.568 1.681 6.165 1.00 98.62 119 ILE A C 1
ATOM 930 O O . ILE A 1 119 ? 9.157 1.709 7.324 1.00 98.62 119 ILE A O 1
ATOM 934 N N . SER A 1 120 ? 10.050 2.761 5.543 1.00 98.56 120 SER A N 1
ATOM 935 C CA . SER A 1 120 ? 10.208 4.056 6.216 1.00 98.56 120 SER A CA 1
ATOM 936 C C . SER A 1 120 ? 8.865 4.667 6.635 1.00 98.56 120 SER A C 1
ATOM 938 O O . SER A 1 120 ? 8.753 5.221 7.731 1.00 98.56 120 SER A O 1
ATOM 940 N N . LEU A 1 121 ? 7.815 4.500 5.823 1.00 98.62 121 LEU A N 1
ATOM 941 C CA . LEU A 1 121 ? 6.448 4.869 6.198 1.00 98.62 121 LEU A CA 1
ATOM 942 C C . LEU A 1 121 ? 5.997 4.152 7.471 1.00 98.62 121 LEU A C 1
ATOM 944 O O . LEU A 1 121 ? 5.462 4.792 8.369 1.00 98.62 121 LEU A O 1
ATOM 948 N N . HIS A 1 122 ? 6.188 2.833 7.550 1.00 98.44 122 HIS A N 1
ATOM 949 C CA . HIS A 1 122 ? 5.713 2.053 8.689 1.00 98.44 122 HIS A CA 1
ATOM 950 C C . HIS A 1 122 ? 6.494 2.386 9.964 1.00 98.44 122 HIS A C 1
ATOM 952 O O . HIS A 1 122 ? 5.901 2.503 11.034 1.00 98.44 122 HIS A O 1
ATOM 958 N N . GLU A 1 123 ? 7.806 2.599 9.850 1.00 98.06 123 GLU A N 1
ATOM 959 C CA . GLU A 1 123 ? 8.635 3.067 10.962 1.00 98.06 123 GLU A CA 1
ATOM 960 C C . GLU A 1 123 ? 8.182 4.450 11.459 1.00 98.06 123 GLU A C 1
ATOM 962 O O . GLU A 1 123 ? 7.965 4.638 12.656 1.00 98.06 123 GLU A O 1
ATOM 967 N N . SER A 1 124 ? 7.951 5.391 10.539 1.00 98.25 124 SER A N 1
ATOM 968 C CA . SER A 1 124 ? 7.453 6.731 10.879 1.00 98.25 124 SER A CA 1
ATOM 969 C C . SER A 1 124 ? 6.092 6.660 11.571 1.00 98.25 124 SER A C 1
ATOM 971 O O . SER A 1 124 ? 5.912 7.238 12.641 1.00 98.25 124 SER A O 1
ATOM 973 N N . LEU A 1 125 ? 5.156 5.884 11.013 1.00 97.81 125 LEU A N 1
ATOM 974 C CA . LEU A 1 125 ? 3.831 5.675 11.592 1.00 97.81 125 LEU A CA 1
ATOM 975 C C . LEU A 1 125 ? 3.922 5.096 13.008 1.00 97.81 125 LEU A C 1
ATOM 977 O O . LEU A 1 125 ? 3.231 5.563 13.909 1.00 97.81 125 LEU A O 1
ATOM 981 N N . ARG A 1 126 ? 4.785 4.100 13.229 1.00 97.31 126 ARG A N 1
ATOM 982 C CA . ARG A 1 126 ? 5.006 3.529 14.561 1.00 97.31 126 ARG A CA 1
ATOM 983 C C . ARG A 1 126 ? 5.415 4.613 15.562 1.00 97.31 126 ARG A C 1
ATOM 985 O O . ARG A 1 126 ? 4.827 4.687 16.637 1.00 97.31 126 ARG A O 1
ATOM 992 N N . TYR A 1 127 ? 6.361 5.483 15.210 1.00 97.25 127 TYR A N 1
ATOM 993 C CA . TYR A 1 127 ? 6.777 6.577 16.093 1.00 97.25 127 TYR A CA 1
ATOM 994 C C . TYR A 1 127 ? 5.679 7.625 16.331 1.00 97.25 127 TYR A C 1
ATOM 996 O O . TYR A 1 127 ? 5.618 8.207 17.417 1.00 97.25 127 TYR A O 1
ATOM 1004 N N . GLU A 1 128 ? 4.801 7.865 15.355 1.00 96.69 128 GLU A N 1
ATOM 1005 C CA . GLU A 1 128 ? 3.625 8.726 15.534 1.00 96.69 128 GLU A CA 1
ATOM 1006 C C . GLU A 1 128 ? 2.597 8.129 16.507 1.00 96.69 128 GLU A C 1
ATOM 1008 O O . GLU A 1 128 ? 1.938 8.877 17.235 1.00 96.69 128 GLU A O 1
ATOM 1013 N N . LEU A 1 129 ? 2.455 6.800 16.522 1.00 95.19 129 LEU A N 1
ATOM 1014 C CA . LEU A 1 129 ? 1.507 6.079 17.375 1.00 95.19 129 LEU A CA 1
ATOM 1015 C C . LEU A 1 129 ? 2.036 5.841 18.796 1.00 95.19 129 LEU A C 1
ATOM 1017 O O . LEU A 1 129 ? 1.250 5.915 19.735 1.00 95.19 129 LEU A O 1
ATOM 1021 N N . ASP A 1 130 ? 3.348 5.648 18.978 1.00 89.38 130 ASP A N 1
ATOM 1022 C CA . ASP A 1 130 ? 3.982 5.459 20.300 1.00 89.38 130 ASP A CA 1
ATOM 1023 C C . ASP A 1 130 ? 3.726 6.646 21.261 1.00 89.38 130 ASP A C 1
ATOM 1025 O O . ASP A 1 130 ? 3.841 6.507 22.478 1.00 89.38 130 ASP A O 1
ATOM 1029 N N . LYS A 1 131 ? 3.376 7.826 20.731 1.00 73.81 131 LYS A N 1
ATOM 1030 C CA . LYS A 1 131 ? 3.124 9.055 21.504 1.00 73.81 131 LYS A CA 1
ATOM 1031 C C . LYS A 1 131 ? 1.635 9.356 21.754 1.00 73.81 131 LYS A C 1
ATOM 1033 O O . LYS A 1 131 ? 1.330 10.475 22.172 1.00 73.81 131 LYS A O 1
ATOM 1038 N N . ARG A 1 132 ? 0.716 8.426 21.466 1.00 72.75 132 ARG A N 1
ATOM 1039 C CA . ARG A 1 132 ? -0.747 8.647 21.519 1.00 72.75 132 ARG A CA 1
ATOM 1040 C C . ARG A 1 132 ? -1.499 7.836 22.584 1.00 72.75 132 ARG A C 1
ATOM 1042 O O . ARG A 1 132 ? -1.053 6.766 23.045 1.00 72.75 132 ARG A O 1
#

Organism: Heterobasidion annosum (NCBI:txid13563)

InterPro domains:
  IPR002347 Short-chain dehydrogenase/reductase SDR [PF00106] (10-131)
  IPR002347 Short-chain dehydrogenase/reductase SDR [PR00080] (38-49)
  IPR002347 Short-chain dehydrogenase/reductase SDR [PR00080] (91-99)
  IPR002347 Short-chain dehydrogenase/reductase SDR [PR00080] (111-130)
  IPR002347 Short-chain dehydrogenase/reductase SDR [PR00081] (38-49)
  IPR002347 Short-chain dehydrogenase/reductase SDR [PR00081] (85-101)
  IPR002347 Short-chain dehydrogenase/reductase SDR [PR00081] (111-130)
  IPR020904 Short-chain dehydrogenase/reductase, conserved site [PS00061] (98-126)
  IPR036291 NAD(P)-binding domain superfamily [SSF51735] (10-131)

Sequence (132 aa):
LDVNPIVTENYNIVYYKCDVSKWEEVEAVQKRIVEELGHPTIITNNAGVVQGKLLLDLTPEDVKRTFDVNTLAHFWVLKAFLPEMIKQRAGHVITVASVTGLIGIAQMTDYNASKAAVISLHESLRYELDKR

Radius of gyration: 16.21 Å; chains: 1; bounding box: 41×30×42 Å

Foldseek 3Di:
DDPDDDDDPDPPDDDDDAPLLDLVRLQVVLVVCCVPPNADQEAALDFADFDQAAPVPDDPCNLCVRLSRLPVSVVSNCVSRVVVCLVVVGHYYHRDADPLCVPPDGSGPSNNVSSVNVVVVVVVVVVVSVVD

pLDDT: mean 94.94, std 8.19, range [47.03, 98.75]

Secondary structure (DSSP, 8-state):
---SPP----TT-------TT-HHHHHHHHHHHHHHH---SEEEE---------GGG--HHHHHHHHIIIIIHHHHHHHHHHHHHHHHT--EEEE---GGGTS--TT-HHHHHHHHHHHHHHHHHHHHHTT-